Protein 3ENC (pdb70)

InterPro domains:
  IPR015419 CTAG/Pcc1 family [PF09341] (8-81)
  IPR053619 KEOPS complex subunit CTAG/PCC1 [NF040853] (6-82)

Radius of gyration: 15.93 Å; Cα contacts (8 Å, |Δi|>4): 279; chains: 2; bounding box: 35×28×47 Å

B-factor: mean 124.39, std 36.15, range [40.87, 494.53]

Organism: Pyrococcus furiosus (strain ATCC 43587 / DSM 3638 / JCM 8422 / Vc1) (NCBI:txid186497)

Sequence (156 aa):
KAKRVQAKIEEFPSEDVAKVVYEAVLYEHLSVPYRRSEIDFKLEGKKIILDIKATDSSALRGTVNSYLRWIKAAIDVIKAKRVQAKIEEFPSEDVAKVVYEAVLYEHLSVPYRRSEIDFKLEGKKIILDIKATDSSALRGTVNSYLRWIKAAIDVI

Nearest PDB structures (foldseek):
  3enc-assembly1_B  TM=1.013E+00  e=1.148E-13  Pyrococcus furiosus
  3eno-assembly2_E  TM=9.571E-01  e=1.017E-10  Pyrococcus furiosus
  5jmv-assembly1_D  TM=9.508E-01  e=3.392E-10  Pyrococcus furiosus DSM 3638
  7a67-assembly1_A  TM=9.354E-01  e=7.736E-10  Pyrococcus abyssi GE5
  4wx8-assembly3_C  TM=6.823E-01  e=5.945E-03  Saccharomyces cerevisiae S288C

Structure (mmCIF, N/CA/C/O backbone):
data_3ENC
#
_entry.id   3ENC
#
_cell.length_a   78.810
_cell.length_b   78.810
_cell.length_c   60.020
_cell.angle_alpha   90.00
_cell.angle_beta   90.00
_cell.angle_gamma   120.00
#
_symmetry.space_group_name_H-M   'P 63'
#
loop_
_atom_site.group_PDB
_atom_site.id
_atom_site.type_symbol
_atom_site.label_atom_id
_atom_site.label_alt_id
_atom_site.label_comp_id
_atom_site.label_asym_id
_atom_site.label_entity_id
_atom_site.label_seq_id
_atom_site.pdbx_PDB_ins_code
_atom_site.Cartn_x
_atom_site.Cartn_y
_atom_site.Cartn_z
_atom_site.occupancy
_atom_site.B_iso_or_equiv
_atom_site.auth_seq_id
_atom_site.auth_comp_id
_atom_site.auth_asym_id
_atom_site.auth_atom_id
_atom_site.pdbx_PDB_model_num
ATOM 1 N N . LYS A 1 7 ? 20.315 25.699 48.058 1.00 133.86 2 LYS A N 1
ATOM 2 C CA . LYS A 1 7 ? 19.875 24.480 48.718 1.00 135.82 2 LYS A CA 1
ATOM 3 C C . LYS A 1 7 ? 18.906 23.737 47.795 1.00 141.69 2 LYS A C 1
ATOM 4 O O . LYS A 1 7 ? 17.833 23.282 48.219 1.00 132.47 2 LYS A O 1
ATOM 10 N N . ALA A 1 8 ? 19.305 23.634 46.525 1.00 152.60 3 ALA A N 1
ATOM 11 C CA . ALA A 1 8 ? 18.546 22.914 45.501 1.00 155.53 3 ALA A CA 1
ATOM 12 C C . ALA A 1 8 ? 19.269 21.613 45.146 1.00 169.75 3 ALA A C 1
ATOM 13 O O . ALA A 1 8 ? 20.502 21.590 45.030 1.00 173.54 3 ALA A O 1
ATOM 15 N N . LYS A 1 9 ? 18.500 20.544 44.936 1.00 178.19 4 LYS A N 1
ATOM 16 C CA . LYS A 1 9 ? 19.057 19.185 44.857 1.00 185.25 4 LYS A CA 1
ATOM 17 C C . LYS A 1 9 ? 19.261 18.605 43.442 1.00 182.20 4 LYS A C 1
ATOM 18 O O . LYS A 1 9 ? 20.129 19.083 42.706 1.00 187.61 4 LYS A O 1
ATOM 24 N N . ARG A 1 10 ? 18.508 17.566 43.069 1.00 166.58 5 ARG A N 1
ATOM 25 C CA . ARG A 1 10 ? 18.639 17.003 41.712 1.00 147.83 5 ARG A CA 1
ATOM 26 C C . ARG A 1 10 ? 17.645 17.629 40.727 1.00 136.10 5 ARG A C 1
ATOM 27 O O . ARG A 1 10 ? 16.448 17.686 41.004 1.00 137.28 5 ARG A O 1
ATOM 35 N N . VAL A 1 11 ? 18.138 18.087 39.578 1.00 122.28 6 VAL A N 1
ATOM 36 C CA . VAL A 1 11 ? 17.311 18.870 38.663 1.00 112.25 6 VAL A CA 1
ATOM 37 C C . VAL A 1 11 ? 17.389 18.409 37.204 1.00 123.10 6 VAL A C 1
ATOM 38 O O . VAL A 1 11 ? 18.482 18.244 36.663 1.00 136.08 6 VAL A O 1
ATOM 42 N N . GLN A 1 12 ? 16.229 18.208 36.569 1.00 118.04 7 GLN A N 1
ATOM 43 C CA . GLN A 1 12 ? 16.172 17.690 35.188 1.00 111.72 7 GLN A CA 1
ATOM 44 C C . GLN A 1 12 ? 15.240 18.462 34.216 1.00 110.74 7 GLN A C 1
ATOM 45 O O . GLN A 1 12 ? 14.115 18.815 34.571 1.00 114.56 7 GLN A O 1
ATOM 51 N N . ALA A 1 13 ? 15.718 18.718 32.994 1.00 105.94 8 ALA A N 1
ATOM 52 C CA . ALA A 1 13 ? 14.958 19.485 31.984 1.00 98.05 8 ALA A CA 1
ATOM 53 C C . ALA A 1 13 ? 14.842 18.762 30.632 1.00 102.15 8 ALA A C 1
ATOM 54 O O . ALA A 1 13 ? 15.737 18.011 30.247 1.00 106.31 8 ALA A O 1
ATOM 56 N N . LYS A 1 14 ? 13.751 19.006 29.907 1.00 97.90 9 LYS A N 1
ATOM 57 C CA . LYS A 1 14 ? 13.474 18.290 28.663 1.00 98.76 9 LYS A CA 1
ATOM 58 C C . LYS A 1 14 ? 12.793 19.223 27.669 1.00 94.58 9 LYS A C 1
ATOM 59 O O . LYS A 1 14 ? 11.727 19.757 27.958 1.00 96.42 9 LYS A O 1
ATOM 65 N N . ILE A 1 15 ? 13.404 19.423 26.503 1.00 87.15 10 ILE A N 1
ATOM 66 C CA . ILE A 1 15 ? 12.793 20.263 25.484 1.00 79.23 10 ILE A CA 1
ATOM 67 C C . ILE A 1 15 ? 12.595 19.562 24.161 1.00 84.44 10 ILE A C 1
ATOM 68 O O . ILE A 1 15 ? 13.497 18.891 23.661 1.00 85.01 10 ILE A O 1
ATOM 73 N N . GLU A 1 16 ? 11.405 19.736 23.597 1.00 88.99 11 GLU A N 1
ATOM 74 C CA . GLU A 1 16 ? 11.097 19.227 22.272 1.00 94.22 11 GLU A CA 1
ATOM 75 C C . GLU A 1 16 ? 10.806 20.418 21.386 1.00 81.37 11 GLU A C 1
ATOM 76 O O . GLU A 1 16 ? 10.283 21.418 21.851 1.00 81.93 11 GLU A O 1
ATOM 90 N N . GLU A 1 18 ? 9.475 21.812 17.289 1.00 118.64 13 GLU A N 1
ATOM 91 C CA . GLU A 1 18 ? 8.806 21.482 16.044 1.00 118.40 13 GLU A CA 1
ATOM 92 C C . GLU A 1 18 ? 9.333 22.335 14.912 1.00 113.39 13 GLU A C 1
ATOM 93 O O . GLU A 1 18 ? 9.652 23.512 15.091 1.00 107.38 13 GLU A O 1
ATOM 99 N N . PHE A 1 19 ? 9.416 21.721 13.742 1.00 118.70 14 PHE A N 1
ATOM 100 C CA . PHE A 1 19 ? 10.039 22.349 12.595 1.00 128.02 14 PHE A CA 1
ATOM 101 C C . PHE A 1 19 ? 9.259 22.022 11.326 1.00 138.71 14 PHE A C 1
ATOM 102 O O . PHE A 1 19 ? 8.423 21.114 11.325 1.00 133.96 14 PHE A O 1
ATOM 110 N N . PRO A 1 20 ? 9.525 22.776 10.245 1.00 154.44 15 PRO A N 1
ATOM 111 C CA . PRO A 1 20 ? 8.927 22.549 8.923 1.00 162.54 15 PRO A CA 1
ATOM 112 C C . PRO A 1 20 ? 9.354 21.202 8.304 1.00 163.56 15 PRO A C 1
ATOM 113 O O . PRO A 1 20 ? 8.577 20.253 8.412 1.00 165.40 15 PRO A O 1
ATOM 117 N N . SER A 1 21 ? 10.538 21.113 7.691 1.00 160.35 16 SER A N 1
ATOM 118 C CA . SER A 1 21 ? 10.975 19.882 7.014 1.00 160.62 16 SER A CA 1
ATOM 119 C C . SER A 1 21 ? 11.856 18.991 7.910 1.00 161.25 16 SER A C 1
ATOM 120 O O . SER A 1 21 ? 12.597 19.500 8.749 1.00 161.77 16 SER A O 1
ATOM 123 N N . GLU A 1 22 ? 11.778 17.670 7.730 1.00 161.85 17 GLU A N 1
ATOM 124 C CA . GLU A 1 22 ? 12.673 16.746 8.433 1.00 160.62 17 GLU A CA 1
ATOM 125 C C . GLU A 1 22 ? 14.102 17.034 8.046 1.00 157.94 17 GLU A C 1
ATOM 126 O O . GLU A 1 22 ? 15.014 16.928 8.860 1.00 157.74 17 GLU A O 1
ATOM 132 N N . ASP A 1 23 ? 14.284 17.368 6.774 1.00 157.55 18 ASP A N 1
ATOM 133 C CA . ASP A 1 23 ? 15.566 17.809 6.258 1.00 152.52 18 ASP A CA 1
ATOM 134 C C . ASP A 1 23 ? 15.759 19.282 6.651 1.00 146.77 18 ASP A C 1
ATOM 135 O O . ASP A 1 23 ? 16.586 19.991 6.068 1.00 145.66 18 ASP A O 1
ATOM 140 N N . VAL A 1 24 ? 14.961 19.722 7.633 1.00 141.71 19 VAL A N 1
ATOM 141 C CA . VAL A 1 24 ? 15.106 21.023 8.311 1.00 137.02 19 VAL A CA 1
ATOM 142 C C . VAL A 1 24 ? 15.199 20.811 9.827 1.00 126.34 19 VAL A C 1
ATOM 143 O O . VAL A 1 24 ? 15.647 21.687 10.568 1.00 117.32 19 VAL A O 1
ATOM 147 N N . ALA A 1 25 ? 14.763 19.640 10.278 1.00 125.14 20 ALA A N 1
ATOM 148 C CA . ALA A 1 25 ? 15.050 19.193 11.635 1.00 121.69 20 ALA A CA 1
ATOM 149 C C . ALA A 1 25 ? 16.369 18.425 11.632 1.00 121.93 20 ALA A C 1
ATOM 150 O O . ALA A 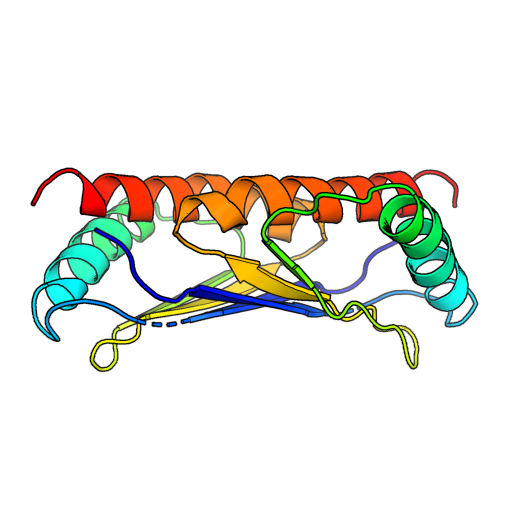1 25 ? 17.202 18.630 12.509 1.00 113.08 20 ALA A O 1
ATOM 152 N N . LYS A 1 26 ? 16.551 17.544 10.646 1.00 134.18 21 LYS A N 1
ATOM 153 C CA . LYS A 1 26 ? 17.859 16.945 10.389 1.00 141.86 21 LYS A CA 1
ATOM 154 C C . LYS A 1 26 ? 18.877 18.067 10.472 1.00 143.93 21 LYS A C 1
ATOM 155 O O . LYS A 1 26 ? 19.831 17.998 11.238 1.00 141.92 21 LYS A O 1
ATOM 161 N N . VAL A 1 27 ? 18.645 19.119 9.692 1.00 150.47 22 VAL A N 1
ATOM 162 C CA . VAL A 1 27 ? 19.571 20.248 9.614 1.00 154.68 22 VAL A CA 1
ATOM 163 C C . VAL A 1 27 ? 19.805 20.966 10.939 1.00 155.06 22 VAL A C 1
ATOM 164 O O . VAL A 1 27 ? 20.951 21.176 11.336 1.00 161.54 22 VAL A O 1
ATOM 168 N N . VAL A 1 28 ? 18.730 21.359 11.616 1.00 145.45 23 VAL A N 1
ATOM 169 C CA . VAL A 1 28 ? 18.875 22.078 12.880 1.00 130.89 23 VAL A CA 1
ATOM 170 C C . VAL A 1 28 ? 19.540 21.200 13.946 1.00 110.88 23 VAL A C 1
ATOM 171 O O . VAL A 1 28 ? 20.494 21.624 14.589 1.00 93.41 23 VAL A O 1
ATOM 175 N N . TYR A 1 29 ? 19.051 19.973 14.106 1.00 115.40 24 TYR A N 1
ATOM 176 C CA . TYR A 1 29 ? 19.658 19.013 15.033 1.00 124.17 24 TYR A CA 1
ATOM 177 C C . TYR A 1 29 ? 21.126 18.720 14.720 1.00 128.95 24 TYR A C 1
ATOM 178 O O . TYR A 1 29 ? 21.988 18.857 15.594 1.00 126.99 24 TYR A O 1
ATOM 187 N N . GLU A 1 30 ? 21.409 18.337 13.475 1.00 137.10 25 GLU A N 1
ATOM 188 C CA . GLU A 1 30 ? 22.754 17.889 13.088 1.00 142.24 25 GLU A CA 1
ATOM 189 C C . GLU A 1 30 ? 23.870 18.948 13.175 1.00 151.89 25 GLU A C 1
ATOM 190 O O . GLU A 1 30 ? 25.044 18.594 13.184 1.00 161.42 25 GLU A O 1
ATOM 196 N N . ALA A 1 31 ? 23.542 20.231 13.281 1.00 149.77 26 ALA A N 1
ATOM 197 C CA . ALA A 1 31 ? 24.618 21.219 13.447 1.00 149.18 26 ALA A CA 1
ATOM 198 C C . ALA A 1 31 ? 24.841 21.618 14.906 1.00 150.84 26 ALA A C 1
ATOM 199 O O . ALA A 1 31 ? 25.986 21.784 15.340 1.00 152.93 26 ALA A O 1
ATOM 201 N N . VAL A 1 32 ? 23.747 21.755 15.657 1.00 148.09 27 VAL A N 1
ATOM 202 C CA . VAL A 1 32 ? 23.816 22.027 17.095 1.00 140.61 27 VAL A CA 1
ATOM 203 C C . VAL A 1 32 ? 24.629 20.923 17.786 1.00 130.15 27 VAL A C 1
ATOM 204 O O . VAL A 1 32 ? 25.165 21.110 18.882 1.00 132.24 27 VAL A O 1
ATOM 208 N N . LEU A 1 33 ? 24.722 19.779 17.114 1.00 118.15 28 LEU A N 1
ATOM 209 C CA . LEU A 1 33 ? 25.449 18.628 17.613 1.00 111.37 28 LEU A CA 1
ATOM 210 C C . LEU A 1 33 ? 26.960 18.855 17.494 1.00 111.46 28 LEU A C 1
ATOM 211 O O . LEU A 1 33 ? 27.715 18.509 18.407 1.00 114.04 28 LEU A O 1
ATOM 216 N N . TYR A 1 34 ? 27.404 19.445 16.382 1.00 104.69 29 TYR A N 1
ATOM 217 C CA . TYR A 1 34 ? 28.838 19.650 16.172 1.00 99.55 29 TYR A CA 1
ATOM 218 C C . TYR A 1 34 ? 29.434 20.679 17.140 1.00 103.71 29 TYR A C 1
ATOM 219 O O . TYR A 1 34 ? 30.632 20.634 17.423 1.00 105.90 29 TYR A O 1
ATOM 228 N N . GLU A 1 35 ? 28.613 21.605 17.638 1.00 105.83 30 GLU A N 1
ATOM 229 C CA . GLU A 1 35 ? 29.067 22.527 18.688 1.00 107.50 30 GLU A CA 1
ATOM 230 C C . GLU A 1 35 ? 28.822 21.957 20.092 1.00 101.62 30 GLU A C 1
ATOM 231 O O . GLU A 1 35 ? 29.126 22.602 21.092 1.00 105.65 30 GLU A O 1
ATOM 237 N N . HIS A 1 36 ? 28.282 20.745 20.153 1.00 97.58 31 HIS A N 1
ATOM 238 C CA . HIS A 1 36 ? 28.087 20.035 21.414 1.00 98.95 31 HIS A CA 1
ATOM 239 C C . HIS A 1 36 ? 29.179 18.985 21.588 1.00 98.18 31 HIS A C 1
ATOM 240 O O . HIS A 1 36 ? 29.611 18.694 22.697 1.00 106.57 31 HIS A O 1
ATOM 247 N N . LEU A 1 37 ? 29.620 18.418 20.477 1.00 94.85 32 LEU A N 1
ATOM 248 C CA . LEU A 1 37 ? 30.773 17.540 20.483 1.00 100.49 32 LEU A CA 1
ATOM 249 C C . LEU A 1 37 ? 32.044 18.394 20.592 1.00 113.37 32 LEU A C 1
ATOM 250 O O . LEU A 1 37 ? 33.084 17.924 21.064 1.00 127.47 32 LEU A O 1
ATOM 255 N N . SER A 1 38 ? 31.947 19.650 20.158 1.00 112.08 33 SER A N 1
ATOM 256 C CA . SER A 1 38 ? 33.080 20.573 20.170 1.00 112.40 33 SER A CA 1
ATOM 257 C C . SER A 1 38 ? 33.183 21.365 21.480 1.00 128.37 33 SER A C 1
ATOM 258 O O . SER A 1 38 ? 33.837 22.412 21.529 1.00 133.22 33 SER A O 1
ATOM 261 N N . VAL A 1 39 ? 32.538 20.865 22.535 1.00 133.64 34 VAL A N 1
ATOM 262 C CA . VAL A 1 39 ? 32.634 21.473 23.868 1.00 131.66 34 VAL A CA 1
ATOM 263 C C . VAL A 1 39 ? 32.775 20.452 25.018 1.00 134.67 34 VAL A C 1
ATOM 264 O O . VAL A 1 39 ? 31.837 20.255 25.791 1.00 129.58 34 VAL A O 1
ATOM 268 N N . PRO A 1 40 ? 33.940 19.783 25.132 1.00 146.04 35 PRO A N 1
ATOM 269 C CA . PRO A 1 40 ? 34.140 18.989 26.355 1.00 159.58 35 PRO A CA 1
ATOM 270 C C . PRO A 1 40 ? 34.170 19.878 27.604 1.00 175.10 35 PRO A C 1
ATOM 271 O O . PRO A 1 40 ? 34.558 21.044 27.496 1.00 181.47 35 PRO A O 1
ATOM 275 N N . TYR A 1 41 ? 33.768 19.330 28.755 1.00 177.88 36 TYR A N 1
ATOM 276 C CA . TYR A 1 41 ? 33.645 20.067 30.026 1.00 173.17 36 TYR A CA 1
ATOM 277 C C . TYR A 1 41 ? 32.265 20.713 30.185 1.00 167.36 36 TYR A C 1
ATOM 278 O O . TYR A 1 41 ? 32.165 21.850 30.638 1.00 161.64 36 TYR A O 1
ATOM 287 N N . ARG A 1 42 ? 31.211 19.973 29.831 1.00 173.24 37 ARG A N 1
ATOM 288 C CA . ARG A 1 42 ? 29.828 20.492 29.809 1.00 177.78 37 ARG A CA 1
ATOM 289 C C . ARG A 1 42 ? 29.139 20.554 31.190 1.00 181.99 37 ARG A C 1
ATOM 290 O O . ARG A 1 42 ? 29.507 19.817 32.105 1.00 187.84 37 ARG A O 1
ATOM 298 N N . ARG A 1 43 ? 28.145 21.434 31.337 1.00 177.32 38 ARG A N 1
ATOM 299 C CA . ARG A 1 43 ? 27.506 21.661 32.643 1.00 171.12 38 ARG A CA 1
ATOM 300 C C . ARG A 1 43 ? 25.968 21.644 32.630 1.00 161.65 38 ARG A C 1
ATOM 301 O O . ARG A 1 43 ? 25.321 22.655 32.360 1.00 160.02 38 ARG A O 1
ATOM 309 N N . SER A 1 44 ? 25.399 20.496 32.981 1.00 155.44 39 SER A N 1
ATOM 310 C CA . SER A 1 44 ? 26.216 19.383 33.453 1.00 156.88 39 SER A CA 1
ATOM 311 C C . SER A 1 44 ? 25.938 17.991 32.841 1.00 160.70 39 SER A C 1
ATOM 312 O O . SER A 1 44 ? 26.833 17.140 32.844 1.00 170.60 39 SER A O 1
ATOM 315 N N . GLU A 1 45 ? 24.728 17.759 32.319 1.00 146.93 40 GLU A N 1
ATOM 316 C CA . GLU A 1 45 ? 24.361 16.455 31.729 1.00 134.69 40 GLU A CA 1
ATOM 317 C C . GLU A 1 45 ? 23.425 16.576 30.532 1.00 124.81 40 GLU A C 1
ATOM 318 O O . GLU A 1 45 ? 22.447 17.302 30.598 1.00 119.55 40 GLU A O 1
ATOM 324 N N . ILE A 1 46 ? 23.698 15.839 29.453 1.00 130.57 41 ILE A N 1
ATOM 325 C CA . ILE A 1 46 ? 22.920 15.973 28.209 1.00 134.01 41 ILE A CA 1
ATOM 326 C C . ILE A 1 46 ? 22.743 14.678 27.369 1.00 186.01 41 ILE A C 1
ATOM 327 O O . ILE A 1 46 ? 23.673 13.875 27.256 1.00 191.69 41 ILE A O 1
ATOM 332 N N . ASP A 1 47 ? 21.551 14.490 26.787 1.00 176.43 42 ASP A N 1
ATOM 333 C CA . ASP A 1 47 ? 21.300 13.446 25.776 1.00 167.99 42 ASP A CA 1
ATOM 334 C C . ASP A 1 47 ? 20.413 14.003 24.654 1.00 159.54 42 ASP A C 1
ATOM 335 O O . ASP A 1 47 ? 19.276 13.575 24.467 1.00 158.13 42 ASP A O 1
ATOM 340 N N . PHE A 1 48 ? 20.951 14.971 23.920 1.00 158.44 43 PHE A N 1
ATOM 341 C CA . PHE A 1 48 ? 20.273 15.579 22.777 1.00 162.32 43 PHE A CA 1
ATOM 342 C C . PHE A 1 48 ? 19.972 14.517 21.732 1.00 155.34 43 PHE A C 1
ATOM 343 O O . PHE A 1 48 ? 20.739 13.567 21.575 1.00 161.26 43 PHE A O 1
ATOM 351 N N . LYS A 1 49 ? 18.862 14.672 21.017 1.00 142.96 44 LYS A N 1
ATOM 352 C CA . LYS A 1 49 ? 18.542 13.752 19.935 1.00 135.38 44 LYS A CA 1
ATOM 353 C C . LYS A 1 49 ? 17.405 14.241 19.026 1.00 123.82 44 LYS A C 1
ATOM 354 O O . LYS A 1 49 ? 16.415 14.790 19.498 1.00 110.50 44 LYS A O 1
ATOM 360 N N . LEU A 1 50 ? 17.597 14.063 17.716 1.00 129.59 45 LEU A N 1
ATOM 361 C CA . LEU A 1 50 ? 16.558 14.241 16.705 1.00 128.42 45 LEU A CA 1
ATOM 362 C C . LEU A 1 50 ? 16.116 12.885 16.219 1.00 139.26 45 LEU A C 1
ATOM 363 O O .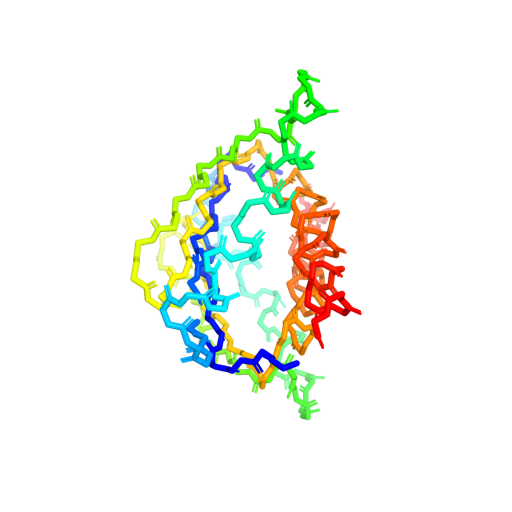 LEU A 1 50 ? 16.930 11.966 16.077 1.00 138.88 45 LEU A O 1
ATOM 368 N N . GLU A 1 51 ? 14.831 12.753 15.932 1.00 153.12 46 GLU A N 1
ATOM 369 C CA . GLU A 1 51 ? 14.360 11.542 15.272 1.00 172.40 46 GLU A CA 1
ATOM 370 C C . GLU A 1 51 ? 13.514 11.861 14.042 1.00 176.11 46 GLU A C 1
ATOM 371 O O . GLU A 1 51 ? 13.721 11.277 12.977 1.00 180.36 46 GLU A O 1
ATOM 377 N N . GLY A 1 52 ? 12.578 12.795 14.179 1.00 170.36 47 GLY A N 1
ATOM 378 C CA . GLY A 1 52 ? 11.754 13.186 13.050 1.00 167.09 47 GLY A CA 1
ATOM 379 C C . GLY A 1 52 ? 11.995 14.616 12.617 1.00 164.07 47 GLY A C 1
ATOM 380 O O . GLY A 1 52 ? 13.011 14.934 11.989 1.00 167.39 47 GLY A O 1
ATOM 381 N N . LYS A 1 53 ? 11.037 15.475 12.942 1.00 158.10 48 LYS A N 1
ATOM 382 C CA . LYS A 1 53 ? 11.173 16.908 12.740 1.00 157.13 48 LYS A CA 1
ATOM 383 C C . LYS A 1 53 ? 11.155 17.571 14.111 1.00 154.49 48 LYS A C 1
ATOM 384 O O . LYS A 1 53 ? 11.063 18.796 14.229 1.00 152.77 48 LYS A O 1
ATOM 390 N N . LYS A 1 54 ? 11.225 16.730 15.144 1.00 150.22 49 LYS A N 1
ATOM 391 C CA . LYS A 1 54 ? 11.412 17.175 16.523 1.00 135.71 49 LYS A CA 1
ATOM 392 C C . LYS A 1 54 ? 12.897 17.125 16.891 1.00 117.24 49 LYS A C 1
ATOM 393 O O . LYS A 1 54 ? 13.645 16.248 16.437 1.00 106.70 49 LYS A O 1
ATOM 399 N N . ILE A 1 55 ? 13.314 18.079 17.711 1.00 108.05 50 ILE A N 1
ATOM 400 C CA . ILE A 1 55 ? 14.644 18.062 18.278 1.00 98.99 50 ILE A CA 1
ATOM 401 C C . ILE A 1 55 ? 14.477 17.920 19.777 1.00 104.32 50 ILE A C 1
ATOM 402 O O . ILE A 1 55 ? 13.794 18.729 20.415 1.00 103.95 50 ILE A O 1
ATOM 407 N N . ILE A 1 56 ? 15.091 16.881 20.333 1.00 107.02 51 ILE A N 1
ATOM 408 C CA . ILE A 1 56 ? 14.887 16.530 21.731 1.00 108.16 51 ILE A CA 1
ATOM 409 C C . ILE A 1 56 ? 16.076 16.887 22.578 1.00 96.29 51 ILE A C 1
ATOM 410 O O . ILE A 1 56 ? 17.200 16.469 22.307 1.00 93.61 51 ILE A O 1
ATOM 415 N N . LEU A 1 57 ? 15.811 17.628 23.636 1.00 90.51 52 LEU A N 1
ATOM 416 C CA . LEU A 1 57 ? 16.861 18.027 24.541 1.00 91.53 52 LEU A CA 1
ATOM 417 C C . LEU A 1 57 ? 16.502 17.630 25.961 1.00 95.30 52 LEU A C 1
ATOM 418 O O . LEU A 1 57 ? 15.544 18.145 26.528 1.00 92.78 52 LEU A O 1
ATOM 423 N N . ASP A 1 58 ? 17.261 16.697 26.524 1.00 104.39 53 ASP A N 1
ATOM 424 C CA . ASP A 1 58 ? 17.102 16.311 27.923 1.00 118.79 53 ASP A CA 1
ATOM 425 C C . ASP A 1 58 ? 18.368 16.687 28.684 1.00 121.65 53 ASP A C 1
ATOM 426 O O . ASP A 1 58 ? 19.457 16.265 28.302 1.00 130.30 53 ASP A O 1
ATOM 431 N N . ILE A 1 59 ? 18.232 17.460 29.761 1.00 113.68 54 ILE A N 1
ATOM 432 C CA . ILE A 1 59 ? 19.397 17.955 30.500 1.00 105.67 54 ILE A CA 1
ATOM 433 C C . ILE A 1 59 ? 19.363 17.635 32.012 1.00 103.88 54 ILE A C 1
ATOM 434 O O . ILE A 1 59 ? 18.364 17.128 32.522 1.00 94.96 54 ILE A O 1
ATOM 439 N N . LYS A 1 60 ? 20.469 17.918 32.707 1.00 110.72 55 LYS A N 1
ATOM 440 C CA . LYS A 1 60 ? 20.613 17.685 34.149 1.00 109.84 55 LYS A CA 1
ATOM 441 C C . LYS A 1 60 ? 21.565 18.722 34.747 1.00 116.07 55 LYS A C 1
ATOM 442 O O . LYS A 1 60 ? 22.508 19.163 34.086 1.00 123.94 55 LYS A O 1
ATOM 448 N N . ALA A 1 61 ? 21.332 19.108 35.997 1.00 114.57 56 ALA A N 1
ATOM 449 C CA . ALA A 1 61 ? 22.193 20.093 36.644 1.00 119.97 56 ALA A CA 1
ATOM 450 C C . ALA A 1 61 ? 22.431 19.774 38.112 1.00 124.35 56 ALA A C 1
ATOM 451 O O . ALA A 1 61 ? 21.508 19.376 38.826 1.00 124.00 56 ALA A O 1
ATOM 453 N N . THR A 1 62 ? 23.670 19.947 38.565 1.00 127.61 57 THR A N 1
ATOM 454 C CA . THR A 1 62 ? 23.942 19.786 39.981 1.00 126.79 57 THR A CA 1
ATOM 455 C C . THR A 1 62 ? 22.908 20.639 40.718 1.00 120.94 57 THR A C 1
ATOM 456 O O . THR A 1 62 ? 22.417 20.261 41.778 1.00 127.23 57 THR A O 1
ATOM 460 N N . ASP A 1 63 ? 22.535 21.768 40.128 1.00 107.52 58 ASP A N 1
ATOM 461 C CA . ASP A 1 63 ? 21.584 22.642 40.790 1.00 98.98 58 ASP A CA 1
ATOM 462 C C . ASP A 1 63 ? 20.822 23.600 39.881 1.00 88.17 58 ASP A C 1
ATOM 463 O O . ASP A 1 63 ? 20.871 23.517 38.653 1.00 75.94 58 ASP A O 1
ATOM 468 N N . SER A 1 64 ? 20.136 24.532 40.533 1.00 96.94 59 SER A N 1
ATOM 469 C CA . SER A 1 64 ? 19.122 25.386 39.913 1.00 96.68 59 SER A CA 1
ATOM 470 C C . SER A 1 64 ? 19.680 26.214 38.785 1.00 93.34 59 SER A C 1
ATOM 471 O O . SER A 1 64 ? 18.979 26.567 37.849 1.00 90.20 59 SER A O 1
ATOM 474 N N . SER A 1 65 ? 20.963 26.515 38.873 1.00 104.00 60 SER A N 1
ATOM 475 C CA . SER A 1 65 ? 21.589 27.368 37.884 1.00 105.72 60 SER A CA 1
ATOM 476 C C . SER A 1 65 ? 22.610 26.604 37.075 1.00 103.17 60 SER A C 1
ATOM 477 O O . SER A 1 65 ? 22.988 27.038 35.988 1.00 106.14 60 SER A O 1
ATOM 480 N N . ALA A 1 66 ? 23.047 25.457 37.586 1.00 102.77 61 ALA A N 1
ATOM 481 C CA . ALA A 1 66 ? 23.921 24.597 36.802 1.00 110.17 61 ALA A CA 1
ATOM 482 C C . ALA A 1 66 ? 23.170 24.278 35.515 1.00 114.93 61 ALA A C 1
ATOM 483 O O . ALA A 1 66 ? 23.719 23.693 34.568 1.00 121.39 61 ALA A O 1
ATOM 485 N N . LEU A 1 67 ? 21.909 24.705 35.496 1.00 106.12 62 LEU A N 1
ATOM 486 C CA . LEU A 1 67 ? 20.972 24.368 34.445 1.00 105.13 62 LEU A CA 1
ATOM 487 C C . LEU A 1 67 ? 20.602 25.578 33.596 1.00 107.80 62 LEU A C 1
ATOM 488 O O . LEU A 1 67 ? 20.810 25.585 32.385 1.00 117.45 62 LEU A O 1
ATOM 493 N N . ARG A 1 68 ? 20.041 26.594 34.240 1.00 100.05 63 ARG A N 1
ATOM 494 C CA . ARG A 1 68 ? 19.504 27.765 33.548 1.00 93.50 63 ARG A CA 1
ATOM 495 C C . ARG A 1 68 ? 20.415 28.346 32.482 1.00 92.01 63 ARG A C 1
ATOM 496 O O . ARG A 1 68 ? 19.966 28.671 31.381 1.00 100.01 63 ARG A O 1
ATOM 504 N N . GLY A 1 69 ? 21.691 28.502 32.818 1.00 83.35 64 GLY A N 1
ATOM 505 C CA . GLY A 1 69 ? 22.637 29.104 31.902 1.00 80.43 64 GLY A CA 1
ATOM 506 C C . GLY A 1 69 ? 22.945 28.178 30.744 1.00 87.80 64 GLY A C 1
ATOM 507 O O . GLY A 1 69 ? 23.448 28.616 29.703 1.00 100.09 64 GLY A O 1
ATOM 508 N N . THR A 1 70 ? 22.637 26.894 30.929 1.00 82.02 65 THR A N 1
ATOM 509 C CA . THR A 1 70 ? 22.883 25.878 29.911 1.00 78.14 65 THR A CA 1
ATOM 510 C C . THR A 1 70 ? 21.687 25.808 28.946 1.00 78.33 65 THR A C 1
ATOM 511 O O . THR A 1 70 ? 21.859 25.823 27.726 1.00 69.72 65 THR A O 1
ATOM 515 N N . VAL A 1 71 ? 20.475 25.759 29.495 1.00 78.92 66 VAL A N 1
ATOM 516 C CA . VAL A 1 71 ? 19.283 25.898 28.677 1.00 72.75 66 VAL A CA 1
ATOM 517 C C . VAL A 1 71 ? 19.429 27.147 27.820 1.00 70.36 66 VAL A C 1
ATOM 518 O O 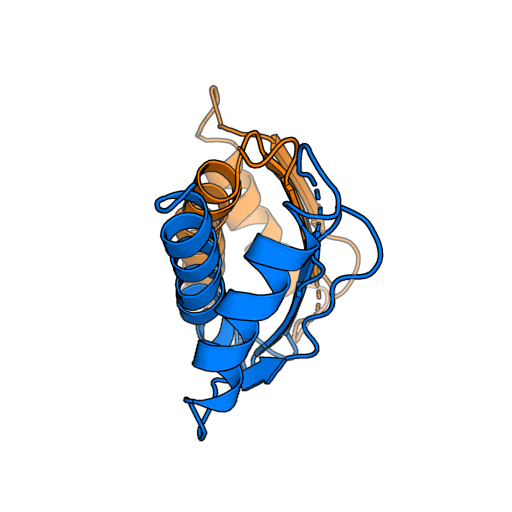. VAL A 1 71 ? 19.113 27.139 26.638 1.00 78.66 66 VAL A O 1
ATOM 522 N N . ASN A 1 72 ? 19.904 28.231 28.416 1.00 69.57 67 ASN A N 1
ATOM 523 C CA . ASN A 1 72 ? 20.202 29.412 27.626 1.00 78.56 67 ASN A CA 1
ATOM 524 C C . ASN A 1 72 ? 21.180 29.031 26.557 1.00 75.66 67 ASN A C 1
ATOM 525 O O . ASN A 1 72 ? 20.935 29.225 25.370 1.00 79.30 67 ASN A O 1
ATOM 530 N N . SER A 1 73 ? 22.298 28.477 26.998 1.00 73.35 68 SER A N 1
ATOM 531 C CA . SER A 1 73 ? 23.375 28.121 26.101 1.00 74.02 68 SER A CA 1
ATOM 532 C C . SER A 1 73 ? 22.809 27.458 24.842 1.00 73.77 68 SER A C 1
ATOM 533 O O . SER A 1 73 ? 23.043 27.934 23.734 1.00 91.51 68 SER A O 1
ATOM 536 N N . TYR A 1 74 ? 22.030 26.394 25.004 1.00 58.43 69 TYR A N 1
ATOM 537 C CA . TYR A 1 74 ? 21.568 25.624 23.838 1.00 68.72 69 TYR A CA 1
ATOM 538 C C . TYR A 1 74 ? 20.317 26.161 23.062 1.00 76.33 69 TYR A C 1
ATOM 539 O O . TYR A 1 74 ? 20.216 25.967 21.850 1.00 78.72 69 TYR A O 1
ATOM 548 N N . LEU A 1 75 ? 19.395 26.856 23.731 1.00 70.11 70 LEU A N 1
ATOM 549 C CA . LEU A 1 75 ? 18.224 27.435 23.054 1.00 75.67 70 LEU A CA 1
ATOM 550 C C . LEU A 1 75 ? 18.582 28.608 22.148 1.00 81.84 70 LEU A C 1
ATOM 551 O O . LEU A 1 75 ? 17.838 28.953 21.217 1.00 82.06 70 LEU A O 1
ATOM 556 N N . ARG A 1 76 ? 19.711 29.240 22.446 1.00 80.68 71 ARG A N 1
ATOM 557 C CA . ARG A 1 76 ? 20.270 30.232 21.544 1.00 84.67 71 ARG A CA 1
ATOM 558 C C . ARG A 1 76 ? 20.971 29.481 20.414 1.00 85.80 71 ARG A C 1
ATOM 559 O O . ARG A 1 76 ? 20.623 29.640 19.246 1.00 81.70 71 ARG A O 1
ATOM 567 N N . TRP A 1 77 ? 21.937 28.640 20.775 1.00 80.96 72 TRP A N 1
ATOM 568 C CA . TRP A 1 77 ? 22.609 27.781 19.811 1.00 69.93 72 TRP A CA 1
ATOM 569 C C . TRP A 1 77 ? 21.609 27.143 18.852 1.00 79.53 72 TRP A C 1
ATOM 570 O O . TRP A 1 77 ? 21.911 26.946 17.670 1.00 86.89 72 TRP A O 1
ATOM 581 N N . ILE A 1 78 ? 20.415 26.823 19.342 1.00 75.87 73 ILE A N 1
ATOM 582 C CA . ILE A 1 78 ? 19.412 26.249 18.449 1.00 82.40 73 ILE A CA 1
ATOM 583 C C . ILE A 1 78 ? 18.777 27.285 17.530 1.00 84.74 73 ILE A C 1
ATOM 584 O O . ILE A 1 78 ? 18.411 26.961 16.401 1.00 78.80 73 ILE A O 1
ATOM 589 N N . LYS A 1 79 ? 18.633 28.517 18.022 1.00 86.06 74 LYS A N 1
ATOM 590 C CA . LYS A 1 79 ? 18.163 29.627 17.190 1.00 79.83 74 LYS A CA 1
ATOM 591 C C . LYS A 1 79 ? 19.282 30.088 16.267 1.00 73.12 74 LYS A C 1
ATOM 592 O O . LYS A 1 79 ? 19.073 30.307 15.070 1.00 68.64 74 LYS A O 1
ATOM 598 N N . ALA A 1 80 ? 20.481 30.225 16.822 1.00 74.46 75 ALA A N 1
ATOM 599 C CA . ALA A 1 80 ? 21.660 30.510 16.001 1.00 78.20 75 ALA A CA 1
ATOM 600 C C . ALA A 1 80 ? 21.703 29.566 14.806 1.00 81.93 75 ALA A C 1
ATOM 601 O O . ALA A 1 80 ? 22.256 29.899 13.764 1.00 93.21 75 ALA A O 1
ATOM 603 N N . ALA A 1 81 ? 21.123 28.382 14.958 1.00 79.72 76 ALA A N 1
ATOM 604 C CA . ALA A 1 81 ? 21.065 27.440 13.852 1.00 84.79 76 ALA A CA 1
ATOM 605 C C . ALA A 1 81 ? 19.871 27.718 12.931 1.00 94.77 76 ALA A C 1
ATOM 606 O O . ALA A 1 81 ? 19.9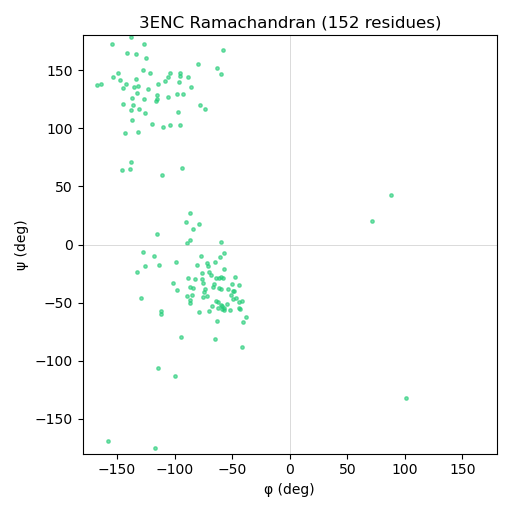86 27.593 11.715 1.00 94.73 76 ALA A O 1
ATOM 608 N N . ILE A 1 82 ? 18.735 28.115 13.499 1.00 105.05 77 ILE A N 1
ATOM 609 C CA . ILE A 1 82 ? 17.588 28.490 12.676 1.00 119.70 77 ILE A CA 1
ATOM 610 C C . ILE A 1 82 ? 17.935 29.705 11.785 1.00 132.69 77 ILE A C 1
ATOM 611 O O . ILE A 1 82 ? 17.389 29.859 10.684 1.00 143.31 77 ILE A O 1
ATOM 616 N N . ASP A 1 83 ? 18.858 30.546 12.262 1.00 130.71 78 ASP A N 1
ATOM 617 C CA . ASP A 1 83 ? 19.244 31.800 11.588 1.00 129.58 78 ASP A CA 1
ATOM 618 C C . ASP A 1 83 ? 19.799 31.623 10.166 1.00 128.23 78 ASP A C 1
ATOM 619 O O . ASP A 1 83 ? 19.544 32.444 9.279 1.00 132.31 78 ASP A O 1
ATOM 624 N N . VAL A 1 84 ? 20.580 30.566 9.969 1.00 120.23 79 VAL A N 1
ATOM 625 C CA . VAL A 1 84 ? 21.112 30.233 8.660 1.00 113.50 79 VAL A CA 1
ATOM 626 C C . VAL A 1 84 ? 20.154 29.238 7.986 1.00 111.17 79 VAL A C 1
ATOM 627 O O . VAL A 1 84 ? 20.491 28.069 7.771 1.00 108.84 79 VAL A O 1
ATOM 631 N N . ILE A 1 85 ? 18.946 29.709 7.679 1.00 113.36 80 ILE A N 1
ATOM 632 C CA . ILE A 1 85 ? 17.942 28.895 6.991 1.00 124.01 80 ILE A CA 1
ATOM 633 C C . ILE A 1 85 ? 16.846 29.755 6.345 1.00 129.93 80 ILE A C 1
ATOM 634 O O . ILE A 1 85 ? 17.128 30.732 5.646 1.00 129.05 80 ILE A O 1
ATOM 639 N N . LYS B 1 7 ? 12.159 29.211 12.207 1.00 144.06 2 LYS B N 1
ATOM 640 C CA . LYS B 1 7 ? 11.181 28.279 11.666 1.00 142.73 2 LYS B CA 1
ATOM 641 C C . LYS B 1 7 ? 10.934 27.140 12.670 1.00 142.11 2 LYS B C 1
ATOM 642 O O . LYS B 1 7 ? 10.859 25.972 12.285 1.00 136.36 2 LYS B O 1
ATOM 648 N N . ALA B 1 8 ? 10.809 27.497 13.954 1.00 145.19 3 ALA B N 1
ATOM 649 C CA . ALA B 1 8 ? 10.610 26.531 15.044 1.00 138.63 3 ALA B CA 1
ATOM 650 C C . ALA B 1 8 ? 9.151 26.550 15.501 1.00 141.69 3 ALA B C 1
ATOM 651 O O . ALA B 1 8 ? 8.742 27.447 16.233 1.00 138.97 3 ALA B O 1
ATOM 653 N N . LYS B 1 9 ? 8.382 25.546 15.087 1.00 147.94 4 LYS B N 1
ATOM 654 C CA . LYS B 1 9 ? 6.912 25.592 15.148 1.00 154.32 4 LYS B CA 1
ATOM 655 C C . LYS B 1 9 ? 6.269 25.685 16.534 1.00 166.58 4 LYS B C 1
ATOM 656 O O . LYS B 1 9 ? 5.603 26.678 16.839 1.00 170.53 4 LYS B O 1
ATOM 662 N N . ARG B 1 10 ? 6.425 24.640 17.347 1.00 171.47 5 ARG B N 1
ATOM 663 C CA . ARG B 1 10 ? 6.019 24.689 18.760 1.00 168.97 5 ARG B CA 1
ATOM 664 C C . ARG B 1 10 ? 7.135 24.123 19.645 1.00 150.14 5 ARG B C 1
ATOM 665 O O . ARG B 1 10 ? 7.815 23.172 19.263 1.00 153.55 5 ARG B O 1
ATOM 673 N N . VAL B 1 11 ? 7.336 24.720 20.815 1.00 127.41 6 VAL B N 1
ATOM 674 C CA . VAL B 1 11 ? 8.478 24.361 21.642 1.00 114.22 6 VAL B CA 1
ATOM 675 C C . VAL B 1 11 ? 8.127 24.233 23.123 1.00 115.24 6 VAL B 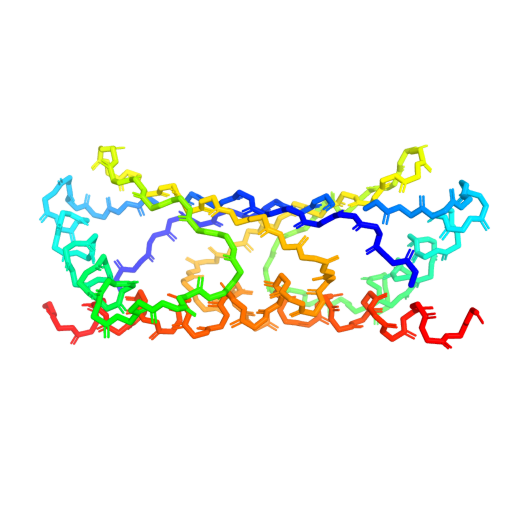C 1
ATOM 676 O O . VAL B 1 11 ? 7.583 25.151 23.729 1.00 113.72 6 VAL B O 1
ATOM 680 N N . GLN B 1 12 ? 8.464 23.086 23.704 1.00 118.93 7 GLN B N 1
ATOM 681 C CA . GLN B 1 12 ? 7.984 22.725 25.034 1.00 120.50 7 GLN B CA 1
ATOM 682 C C . GLN B 1 12 ? 9.064 22.139 25.952 1.00 110.64 7 GLN B C 1
ATOM 683 O O . GLN B 1 12 ? 9.861 21.286 25.542 1.00 114.05 7 GLN B O 1
ATOM 689 N N . ALA B 1 13 ? 9.076 22.602 27.200 1.00 99.66 8 ALA B N 1
ATOM 690 C CA . ALA B 1 13 ? 10.039 22.141 28.194 1.00 92.17 8 ALA B CA 1
ATOM 691 C C . ALA B 1 13 ? 9.345 21.762 29.492 1.00 97.10 8 ALA B C 1
ATOM 692 O O . ALA B 1 13 ? 8.756 22.614 30.146 1.00 102.67 8 ALA B O 1
ATOM 694 N N . LYS B 1 14 ? 9.420 20.488 29.867 1.00 98.00 9 LYS B N 1
ATOM 695 C CA . LYS B 1 14 ? 8.903 20.040 31.158 1.00 101.71 9 LYS B CA 1
ATOM 696 C C . LYS B 1 14 ? 10.063 19.956 32.136 1.00 98.32 9 LYS B C 1
ATOM 697 O O . LYS B 1 14 ? 11.091 19.353 31.839 1.00 98.81 9 LYS B O 1
ATOM 703 N N . ILE B 1 15 ? 9.903 20.570 33.300 1.00 94.58 10 ILE B N 1
ATOM 704 C CA . ILE B 1 15 ? 10.965 20.585 34.294 1.00 92.66 10 ILE B CA 1
ATOM 705 C C . ILE B 1 15 ? 10.501 19.961 35.600 1.00 113.02 10 ILE B C 1
ATOM 706 O O . ILE B 1 15 ? 9.326 20.070 35.950 1.00 119.49 10 ILE B O 1
ATOM 711 N N . GLU B 1 16 ? 11.422 19.312 36.316 1.00 123.27 11 GLU B N 1
ATOM 712 C CA . GLU B 1 16 ? 11.129 18.722 37.626 1.00 131.16 11 GLU B CA 1
ATOM 713 C C . GLU B 1 16 ? 12.272 18.987 38.632 1.00 132.25 11 GLU B C 1
ATOM 714 O O . GLU B 1 16 ? 13.425 18.638 38.373 1.00 130.39 11 GLU B O 1
ATOM 728 N N . GLU B 1 18 ? 13.555 18.366 42.695 1.00 150.31 13 GLU B N 1
ATOM 729 C CA . GLU B 1 18 ? 13.360 17.615 43.945 1.00 139.78 13 GLU B CA 1
ATOM 730 C C . GLU B 1 18 ? 14.051 18.341 45.093 1.00 128.57 13 GLU B C 1
ATOM 731 O O . GLU B 1 18 ? 15.167 18.841 44.947 1.00 126.14 13 GLU B O 1
ATOM 737 N N . PHE B 1 19 ? 13.390 18.398 46.240 1.00 124.77 14 PHE B N 1
ATOM 738 C CA . PHE B 1 19 ? 13.850 19.285 47.295 1.00 135.96 14 PHE B CA 1
ATOM 739 C C . PHE B 1 19 ? 14.095 18.612 48.627 1.00 145.57 14 PHE B C 1
ATOM 740 O O . PHE B 1 19 ? 13.580 17.521 48.883 1.00 146.82 14 PHE B O 1
ATOM 748 N N . PRO B 1 20 ? 14.880 19.281 49.488 1.00 153.85 15 PRO B N 1
ATOM 749 C CA . PRO B 1 20 ? 15.044 18.854 50.878 1.00 157.59 15 PRO B CA 1
ATOM 750 C C . PRO B 1 20 ? 13.691 18.406 51.477 1.00 152.77 15 PRO B C 1
ATOM 751 O O . PRO B 1 20 ? 13.378 17.222 51.366 1.00 150.56 15 PRO B O 1
ATOM 755 N N . SER B 1 21 ? 12.902 19.312 52.060 1.00 148.36 16 SER B N 1
ATOM 756 C CA . SER B 1 21 ? 11.641 18.940 52.725 1.00 141.52 16 SER B CA 1
ATOM 757 C C . SER B 1 21 ? 10.394 19.096 51.836 1.00 134.31 16 SER B C 1
ATOM 758 O O . SER B 1 21 ? 10.280 20.083 51.123 1.00 134.05 16 SER B O 1
ATOM 761 N N . GLU B 1 22 ? 9.453 18.148 51.903 1.00 130.76 17 GLU B N 1
ATOM 762 C CA . GLU B 1 22 ? 8.184 18.267 51.170 1.00 130.91 17 GLU B CA 1
ATOM 763 C C . GLU B 1 22 ? 7.451 19.518 51.617 1.00 131.07 17 GLU B C 1
ATOM 764 O O . GLU B 1 22 ? 6.330 19.792 51.182 1.00 124.54 17 GLU B O 1
ATOM 770 N N . ASP B 1 23 ? 8.101 20.259 52.507 1.00 142.11 18 ASP B N 1
ATOM 771 C CA . ASP B 1 23 ? 7.543 21.469 53.090 1.00 152.91 18 ASP B CA 1
ATOM 772 C C . ASP B 1 23 ? 8.530 22.655 52.930 1.00 132.82 18 ASP B C 1
ATOM 773 O O . ASP B 1 23 ? 8.198 23.803 53.240 1.00 128.03 18 ASP B O 1
ATOM 778 N N . VAL B 1 24 ? 9.737 22.368 52.434 1.00 137.41 19 VAL B N 1
ATOM 779 C CA . VAL B 1 24 ? 10.697 23.409 52.031 1.00 139.34 19 VAL B CA 1
ATOM 780 C C . VAL B 1 24 ? 10.450 23.776 50.570 1.00 135.81 19 VAL B C 1
ATOM 781 O O . VAL B 1 24 ? 10.713 24.898 50.137 1.00 131.71 19 VAL B O 1
ATOM 785 N N . ALA B 1 25 ? 9.939 22.807 49.818 1.00 133.36 20 ALA B N 1
ATOM 786 C CA . ALA B 1 25 ? 9.500 23.026 48.448 1.00 123.62 20 ALA B CA 1
ATOM 787 C C . ALA B 1 25 ? 8.155 23.751 48.424 1.00 119.57 20 ALA B C 1
ATOM 788 O O . ALA B 1 25 ? 7.857 24.497 47.487 1.00 118.76 20 ALA B O 1
ATOM 790 N N . LYS B 1 26 ? 7.344 23.528 49.456 1.00 117.63 21 LYS B N 1
ATOM 791 C CA . LYS B 1 26 ? 6.047 24.189 49.556 1.00 112.94 21 LYS B CA 1
ATOM 792 C C . LYS B 1 26 ? 6.242 25.697 49.680 1.00 97.74 21 LYS B C 1
ATOM 793 O O . LYS B 1 26 ? 5.396 26.471 49.246 1.00 98.43 21 LYS B O 1
ATOM 799 N N . VAL B 1 27 ? 7.366 26.111 50.258 1.00 85.40 22 VAL B N 1
ATOM 800 C CA . VAL B 1 27 ? 7.671 27.532 50.386 1.00 81.89 22 VAL B CA 1
ATOM 801 C C . VAL B 1 27 ? 8.030 28.155 49.049 1.00 95.95 22 VAL B C 1
ATOM 802 O O . VAL B 1 27 ? 7.573 29.256 48.725 1.00 105.23 22 VAL B O 1
ATOM 806 N N . VAL B 1 28 ? 8.864 27.450 48.286 1.00 91.20 23 VAL B N 1
ATOM 807 C CA . VAL B 1 28 ? 9.287 27.922 46.974 1.00 81.09 23 VAL B CA 1
ATOM 808 C C . VAL B 1 28 ? 8.104 28.058 46.031 1.00 79.78 23 VAL B C 1
ATOM 809 O O . VAL B 1 28 ? 7.885 29.131 45.463 1.00 88.06 23 VAL B O 1
ATOM 813 N N . TYR B 1 29 ? 7.346 26.975 45.868 1.00 71.32 24 TYR B N 1
ATOM 814 C CA . TYR B 1 29 ? 6.122 27.037 45.089 1.00 72.95 24 TYR B CA 1
ATOM 815 C C . TYR B 1 29 ? 5.452 28.369 45.380 1.00 72.45 24 TYR B C 1
ATOM 816 O O . TYR B 1 29 ? 5.322 29.218 44.497 1.00 73.75 24 TYR B O 1
ATOM 825 N N . GLU B 1 30 ? 5.074 28.556 46.642 1.00 65.55 25 GLU B N 1
ATOM 826 C CA . GLU B 1 30 ? 4.321 29.730 47.076 1.00 74.46 25 GLU B CA 1
ATOM 827 C C . GLU B 1 30 ? 4.963 31.074 46.694 1.00 73.00 25 GLU B C 1
ATOM 828 O O . GLU B 1 30 ? 4.272 32.035 46.354 1.00 75.37 25 GLU B O 1
ATOM 834 N N . ALA B 1 31 ? 6.282 31.154 46.761 1.00 60.62 26 ALA B N 1
ATOM 835 C CA . ALA B 1 31 ? 6.939 32.393 46.402 1.00 68.22 26 ALA B CA 1
ATOM 836 C C . ALA B 1 31 ? 6.809 32.593 44.912 1.00 76.38 26 ALA B C 1
ATOM 837 O O . ALA B 1 31 ? 6.279 33.608 44.451 1.00 82.80 26 ALA B O 1
ATOM 839 N N . VAL B 1 32 ? 7.298 31.608 44.162 1.00 82.29 27 VAL B N 1
ATOM 840 C CA . VAL B 1 32 ? 7.319 31.681 42.704 1.00 83.07 27 VAL B CA 1
ATOM 841 C C . VAL B 1 32 ? 5.903 31.848 42.173 1.00 80.66 27 VAL B C 1
ATOM 842 O O . VAL B 1 32 ? 5.602 32.788 41.442 1.00 85.82 27 VAL B O 1
ATOM 846 N N . LEU B 1 33 ? 5.040 30.919 42.555 1.00 72.57 28 LEU B N 1
ATOM 847 C CA . LEU B 1 33 ? 3.644 30.992 42.190 1.00 67.20 28 LEU B CA 1
ATOM 848 C C . LEU B 1 33 ? 3.162 32.419 42.382 1.00 68.94 28 LEU B C 1
ATOM 849 O O . LEU B 1 33 ? 2.557 32.996 41.482 1.00 75.80 28 LEU B O 1
ATOM 854 N N . TYR B 1 34 ? 3.449 32.997 43.544 1.00 73.67 29 TYR B N 1
ATOM 855 C CA . TYR B 1 34 ? 3.098 34.387 43.792 1.00 82.27 29 TYR B CA 1
ATOM 856 C C . TYR B 1 34 ? 3.677 35.249 42.690 1.00 93.35 29 TYR B C 1
ATOM 857 O O . TYR B 1 34 ? 2.968 36.035 42.066 1.00 95.00 29 TYR B O 1
ATOM 866 N N . GLU B 1 35 ? 4.970 35.088 42.441 1.00 101.83 30 GLU B N 1
ATOM 867 C CA . GLU B 1 35 ? 5.638 35.888 41.424 1.00 118.20 30 GLU B CA 1
ATOM 868 C C . GLU B 1 35 ? 5.128 35.579 40.013 1.00 108.98 30 GLU B C 1
ATOM 869 O O . GLU B 1 35 ? 5.062 36.461 39.158 1.00 110.12 30 GLU B O 1
ATOM 875 N N . HIS B 1 36 ? 4.766 34.329 39.770 1.00 96.07 31 HIS B N 1
ATOM 876 C CA . HIS B 1 36 ? 4.218 33.967 38.480 1.00 99.37 31 HIS B CA 1
ATOM 877 C C . HIS B 1 36 ? 2.815 34.538 38.333 1.00 100.46 31 HIS B C 1
ATOM 878 O O . HIS B 1 36 ? 2.281 34.634 37.226 1.00 108.84 31 HIS B O 1
ATOM 885 N N . LEU B 1 37 ? 2.229 34.940 39.453 1.00 94.45 32 LEU B N 1
ATOM 886 C CA . LEU B 1 37 ? 0.832 35.364 39.466 1.00 95.73 32 LEU B CA 1
ATOM 887 C C . LEU B 1 37 ? 0.630 36.812 39.886 1.00 104.33 32 LEU B C 1
ATOM 888 O O . LEU B 1 37 ? -0.469 37.347 39.779 1.00 96.68 32 LEU B O 1
ATOM 893 N N . SER B 1 38 ? 1.687 37.442 40.382 1.00 122.04 33 SER B N 1
ATOM 894 C CA . SER B 1 38 ? 1.663 38.885 40.548 1.00 137.37 33 SER B CA 1
ATOM 895 C C . SER B 1 38 ? 2.120 39.478 39.218 1.00 164.86 33 SER B C 1
ATOM 896 O O . SER B 1 38 ? 2.670 40.580 39.168 1.00 174.91 33 SER B O 1
ATOM 899 N N . VAL B 1 39 ? 1.882 38.722 38.143 1.00 174.61 34 VAL B N 1
ATOM 900 C CA . VAL B 1 39 ? 2.182 39.160 36.780 1.00 180.58 34 VAL B CA 1
ATOM 901 C C . VAL B 1 39 ? 1.175 38.645 35.735 1.00 187.49 34 VAL B C 1
ATOM 902 O O . VAL B 1 39 ? 1.549 37.877 34.851 1.00 191.92 34 VAL B O 1
ATOM 906 N N . PRO B 1 40 ? -0.106 39.064 35.826 1.00 188.07 35 PRO B N 1
ATOM 907 C CA . PRO B 1 40 ? -1.033 38.704 34.744 1.00 192.71 35 PRO B CA 1
ATOM 908 C C . PRO B 1 40 ? -0.504 39.230 33.410 1.00 202.66 35 PRO B C 1
ATOM 909 O O . PRO B 1 40 ? 0.418 40.048 33.425 1.00 202.35 35 PRO B O 1
ATOM 913 N N . TYR B 1 41 ? -1.067 38.778 32.291 1.00 210.46 36 TYR B N 1
ATOM 914 C CA . TYR B 1 41 ? -0.471 39.033 30.979 1.00 215.78 36 TYR B CA 1
ATOM 915 C C . TYR B 1 41 ? 0.807 38.201 30.833 1.00 213.47 36 TYR B C 1
ATOM 916 O O . TYR B 1 41 ? 1.667 38.526 30.010 1.00 210.94 36 TYR B O 1
ATOM 925 N N . ARG B 1 42 ? 0.939 37.138 31.632 1.00 212.22 37 ARG B N 1
ATOM 926 C CA . ARG B 1 42 ? 2.174 36.338 31.632 1.00 205.34 37 ARG B CA 1
ATOM 927 C C . ARG B 1 42 ? 2.354 35.442 30.411 1.00 203.10 37 ARG B C 1
ATOM 928 O O . ARG B 1 42 ? 1.572 34.519 30.168 1.00 203.90 37 ARG B O 1
ATOM 936 N N . ARG B 1 43 ? 3.407 35.739 29.655 1.00 197.90 38 ARG B N 1
ATOM 937 C CA . ARG B 1 43 ? 3.750 35.014 28.442 1.00 188.74 38 ARG B CA 1
ATOM 938 C C . ARG B 1 43 ? 4.932 34.095 28.759 1.00 172.09 38 ARG B C 1
ATOM 939 O O . ARG B 1 43 ? 5.748 34.405 29.631 1.00 162.77 38 ARG B O 1
ATOM 947 N N . SER B 1 44 ? 4.988 32.940 28.102 1.00 166.41 39 SER B N 1
ATOM 948 C CA . SER B 1 44 ? 3.934 32.503 27.197 1.00 165.37 39 SER B CA 1
ATOM 949 C C . SER B 1 44 ? 2.922 31.595 27.903 1.00 169.00 39 SER B C 1
ATOM 950 O O . SER B 1 44 ? 1.840 32.045 28.283 1.00 175.34 39 SER B O 1
ATOM 953 N N . GLU B 1 45 ? 3.270 30.322 28.077 1.00 165.97 40 GLU B N 1
ATOM 954 C CA . GLU B 1 45 ? 2.392 29.368 28.757 1.00 169.05 40 GLU B CA 1
ATOM 955 C C . GLU B 1 45 ? 3.121 28.674 29.896 1.00 163.19 40 GLU B C 1
ATOM 956 O O . GLU B 1 45 ? 4.169 28.077 29.690 1.00 168.17 40 GLU B O 1
ATOM 962 N N . ILE B 1 46 ? 2.553 28.733 31.094 1.00 154.51 41 ILE B N 1
ATOM 963 C CA . ILE B 1 46 ? 3.208 28.177 32.275 1.00 141.60 41 ILE B CA 1
ATOM 964 C C . ILE B 1 46 ? 2.237 27.388 33.153 1.00 136.38 41 ILE B C 1
ATOM 965 O O . ILE B 1 46 ? 1.243 27.929 33.639 1.00 142.21 41 ILE B O 1
ATOM 970 N N . ASP B 1 47 ? 2.516 26.103 33.344 1.00 121.30 42 ASP B N 1
ATOM 971 C CA . ASP B 1 47 ? 1.725 25.299 34.262 1.00 111.68 42 ASP B CA 1
ATOM 972 C C . ASP B 1 47 ? 2.563 24.969 35.482 1.00 110.67 42 ASP B C 1
ATOM 973 O O . ASP B 1 47 ? 3.399 24.074 35.444 1.00 104.40 42 ASP B O 1
ATOM 978 N N . PHE B 1 48 ? 2.325 25.704 36.565 1.00 114.89 43 PHE B N 1
ATOM 979 C CA . PHE B 1 48 ? 3.090 25.568 37.803 1.00 105.03 43 PHE B CA 1
ATOM 980 C C . PHE B 1 48 ? 2.330 24.670 38.779 1.00 98.51 43 PHE B C 1
ATOM 981 O O . PHE B 1 48 ? 1.246 25.031 39.249 1.00 99.19 43 PHE B O 1
ATOM 989 N N . LYS B 1 49 ? 2.893 23.501 39.075 1.00 93.15 44 LYS B N 1
ATOM 990 C CA . LYS B 1 49 ? 2.264 22.568 40.007 1.00 95.02 44 LYS B CA 1
ATOM 991 C C . LYS B 1 49 ? 3.234 21.919 40.996 1.00 86.92 44 LYS B C 1
ATOM 992 O O . LYS B 1 49 ? 4.010 21.051 40.635 1.00 71.42 44 LYS B O 1
ATOM 998 N N . LEU B 1 50 ? 3.167 22.342 42.255 1.00 101.95 45 LEU B N 1
ATOM 999 C CA . LEU B 1 50 ? 3.858 21.637 43.334 1.00 112.80 45 LEU B CA 1
ATOM 1000 C C . LEU B 1 50 ? 3.109 20.392 43.760 1.00 120.94 45 LEU B C 1
ATOM 1001 O O . LEU B 1 50 ? 1.959 20.458 44.214 1.00 125.73 45 LEU B O 1
ATOM 1006 N N . GLU B 1 51 ? 3.786 19.260 43.633 1.00 119.84 46 GLU B N 1
ATOM 1007 C CA . GLU B 1 51 ? 3.232 17.987 44.030 1.00 117.55 46 GLU B CA 1
ATOM 1008 C C . GLU B 1 51 ? 4.364 17.154 44.627 1.00 105.83 46 GLU B C 1
ATOM 1009 O O . GLU B 1 51 ? 5.149 16.538 43.913 1.00 98.50 46 GLU B O 1
ATOM 1015 N N . GLY B 1 52 ? 4.459 17.186 45.951 1.00 107.90 47 GLY B N 1
ATOM 1016 C CA . GLY B 1 52 ? 5.410 16.372 46.684 1.00 108.58 47 GLY B CA 1
ATOM 1017 C C . GLY B 1 52 ? 6.646 17.112 47.145 1.00 111.03 47 GLY B C 1
ATOM 1018 O O . GLY B 1 52 ? 6.569 18.187 47.740 1.00 117.06 47 GLY B O 1
ATOM 1019 N N . LYS B 1 53 ? 7.797 16.504 46.896 1.00 109.46 48 LYS B N 1
ATOM 1020 C CA . LYS B 1 53 ? 9.081 17.142 47.133 1.00 109.12 48 LYS B CA 1
ATOM 1021 C C . LYS B 1 53 ? 9.548 17.678 45.792 1.00 109.56 48 LYS B C 1
ATOM 1022 O O . LYS B 1 53 ? 10.471 18.498 45.727 1.00 100.92 48 LYS B O 1
ATOM 1028 N N . LYS B 1 54 ? 8.888 17.188 44.732 1.00 119.86 49 LYS B N 1
ATOM 1029 C CA . LYS B 1 54 ? 9.139 17.576 43.337 1.00 121.85 49 LYS B CA 1
ATOM 1030 C C . LYS B 1 54 ? 8.287 18.797 42.960 1.00 130.68 49 LYS B C 1
ATOM 1031 O O . LYS B 1 54 ? 7.152 18.931 43.433 1.00 135.46 49 LYS B O 1
ATOM 1037 N N . ILE B 1 55 ? 8.843 19.684 42.127 1.00 127.47 50 ILE B N 1
ATOM 1038 C CA . ILE B 1 55 ? 8.063 20.727 41.454 1.00 114.72 50 ILE B CA 1
ATOM 1039 C C . ILE B 1 55 ? 8.096 20.463 39.963 1.00 104.23 50 ILE B C 1
ATOM 1040 O O 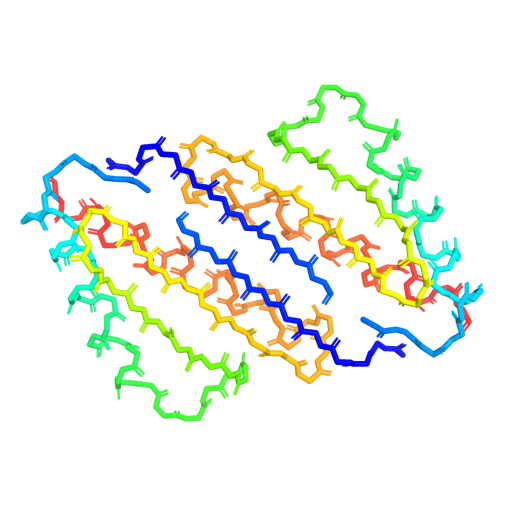. ILE B 1 55 ? 9.147 20.144 39.415 1.00 100.65 50 ILE B O 1
ATOM 1045 N N . ILE B 1 56 ? 6.958 20.628 39.301 1.00 101.34 51 ILE B N 1
ATOM 1046 C CA . ILE B 1 56 ? 6.883 20.398 37.861 1.00 96.40 51 ILE B CA 1
ATOM 1047 C C . ILE B 1 56 ? 6.457 21.662 37.102 1.00 89.66 51 ILE B C 1
ATOM 1048 O O . ILE B 1 56 ? 5.283 22.047 37.116 1.00 84.45 51 ILE B O 1
ATOM 1053 N N . LEU B 1 57 ? 7.425 22.311 36.459 1.00 89.74 52 LEU B N 1
ATOM 1054 C CA . LEU B 1 57 ? 7.158 23.505 35.665 1.00 95.03 52 LEU B CA 1
ATOM 1055 C C . LEU B 1 57 ? 6.971 23.165 34.188 1.00 110.82 52 LEU B C 1
ATOM 1056 O O . LEU B 1 57 ? 7.942 22.916 33.470 1.00 116.49 52 LEU B O 1
ATOM 1061 N N . ASP B 1 58 ? 5.715 23.148 33.749 1.00 118.35 53 ASP B N 1
ATOM 1062 C CA . ASP B 1 58 ? 5.375 22.911 32.349 1.00 118.26 53 ASP B CA 1
ATOM 1063 C C . ASP B 1 58 ? 5.445 24.246 31.593 1.00 115.32 53 ASP B C 1
ATOM 1064 O O . ASP B 1 58 ? 4.961 25.268 32.088 1.00 118.66 53 ASP B O 1
ATOM 1069 N N . ILE B 1 59 ? 6.053 24.234 30.407 1.00 109.30 54 ILE B N 1
ATOM 1070 C CA . ILE B 1 59 ? 6.248 25.444 29.610 1.00 99.45 54 ILE B CA 1
ATOM 1071 C C . ILE B 1 59 ? 5.971 25.175 28.142 1.00 108.70 54 ILE B C 1
ATOM 1072 O O . ILE B 1 59 ? 6.689 24.403 27.512 1.00 122.42 54 ILE B O 1
ATOM 1077 N N . LYS B 1 60 ? 4.942 25.814 27.592 1.00 107.19 55 LYS B N 1
ATOM 1078 C CA . LYS B 1 60 ? 4.656 25.716 26.161 1.00 102.19 55 LYS B CA 1
ATOM 1079 C C . LYS B 1 60 ? 4.850 27.101 25.562 1.00 96.11 55 LYS B C 1
ATOM 1080 O O . LYS B 1 60 ? 4.308 28.080 26.073 1.00 99.68 55 LYS B O 1
ATOM 1086 N N . ALA B 1 61 ? 5.635 27.183 24.492 1.00 89.83 56 ALA B N 1
ATOM 1087 C CA . ALA B 1 61 ? 5.998 28.471 23.917 1.00 87.79 56 ALA B CA 1
ATOM 1088 C C . ALA B 1 61 ? 5.860 28.503 22.408 1.00 94.59 56 ALA B C 1
ATOM 1089 O O . ALA B 1 61 ? 5.764 27.468 21.748 1.00 87.41 56 ALA B O 1
ATOM 1091 N N . THR B 1 62 ? 5.859 29.715 21.869 1.00 116.17 57 THR B N 1
ATOM 1092 C CA . THR B 1 62 ? 5.737 29.930 20.431 1.00 128.92 57 THR B CA 1
ATOM 1093 C C . THR B 1 62 ? 7.028 29.563 19.697 1.00 130.97 57 THR B C 1
ATOM 1094 O O . THR B 1 62 ? 6.985 29.020 18.592 1.00 137.27 57 THR B O 1
ATOM 1098 N N . ASP B 1 63 ? 8.175 29.867 20.300 1.00 125.70 58 ASP B N 1
ATOM 1099 C CA . ASP B 1 63 ? 9.449 29.420 19.736 1.00 117.86 58 ASP B CA 1
ATOM 1100 C C . ASP B 1 63 ? 10.579 29.280 20.759 1.00 100.14 58 ASP B C 1
ATOM 1101 O O . ASP B 1 63 ? 10.446 29.646 21.922 1.00 100.28 58 ASP B O 1
ATOM 1106 N N . SER B 1 64 ? 11.689 28.725 20.298 1.00 86.56 59 SER B N 1
ATOM 1107 C CA . SER B 1 64 ? 12.838 28.476 21.134 1.00 78.08 59 SER B CA 1
ATOM 1108 C C . SER B 1 64 ? 13.041 29.66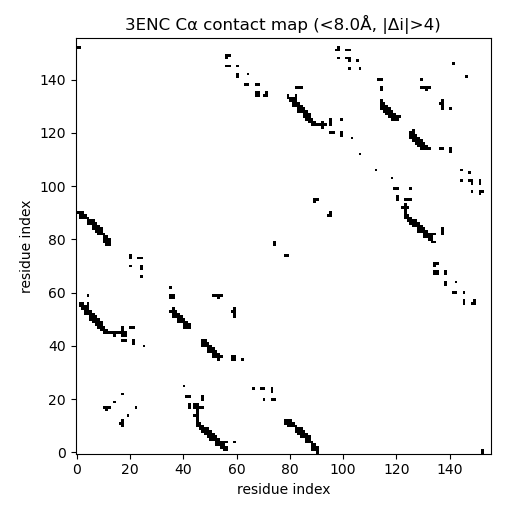4 22.039 1.00 73.46 59 SER B C 1
ATOM 1109 O O . SER B 1 64 ? 13.223 29.523 23.254 1.00 68.43 59 SER B O 1
ATOM 1112 N N . SER B 1 65 ? 13.010 30.843 21.429 1.00 78.62 60 SER B N 1
ATOM 1113 C CA . SER B 1 65 ? 13.246 32.103 22.132 1.00 98.08 60 SER B CA 1
ATOM 1114 C C . SER B 1 65 ? 12.194 32.349 23.196 1.00 95.27 60 SER B C 1
ATOM 1115 O O . SER B 1 65 ? 12.515 32.695 24.334 1.00 87.93 60 SER B O 1
ATOM 1118 N N . ALA B 1 66 ? 10.934 32.200 22.800 1.00 95.61 61 ALA B N 1
ATOM 1119 C CA . ALA B 1 66 ? 9.831 32.292 23.736 1.00 97.91 61 ALA B CA 1
ATOM 1120 C C . ALA B 1 66 ? 10.143 31.350 24.877 1.00 92.04 61 ALA B C 1
ATOM 1121 O O . ALA B 1 66 ? 10.211 31.754 26.036 1.00 87.21 61 ALA B O 1
ATOM 1123 N N . LEU B 1 67 ? 10.357 30.088 24.523 1.00 90.70 62 LEU B N 1
ATOM 1124 C CA . LEU B 1 67 ? 10.725 29.066 25.485 1.00 90.63 62 LEU B CA 1
ATOM 1125 C C . LEU B 1 67 ? 11.875 29.547 26.374 1.00 86.47 62 LEU B C 1
ATOM 1126 O O . LEU B 1 67 ? 11.875 29.306 27.575 1.00 82.70 62 LEU B O 1
ATOM 1131 N N . ARG B 1 68 ? 12.839 30.240 25.773 1.00 83.83 63 ARG B N 1
ATOM 1132 C CA . ARG B 1 68 ? 14.089 30.575 26.445 1.00 81.70 63 ARG B CA 1
ATOM 1133 C C . ARG B 1 68 ? 13.954 31.561 27.609 1.00 96.95 63 ARG B C 1
ATOM 1134 O O . ARG B 1 68 ? 14.422 31.299 28.722 1.00 103.37 63 ARG B O 1
ATOM 1142 N N . GLY B 1 69 ? 13.324 32.700 27.351 1.00 103.06 64 GLY B N 1
ATOM 1143 C CA . GLY B 1 69 ? 13.247 33.762 28.340 1.00 108.43 64 GLY B CA 1
ATOM 1144 C C . GLY B 1 69 ? 12.163 33.537 29.374 1.00 118.77 64 GLY B C 1
ATOM 1145 O O . GLY B 1 69 ? 12.168 34.164 30.441 1.00 116.35 64 GLY B O 1
ATOM 1146 N N . THR B 1 70 ? 11.224 32.649 29.044 1.00 129.48 65 THR B N 1
ATOM 1147 C CA . THR B 1 70 ? 10.165 32.242 29.969 1.00 130.81 65 THR B CA 1
ATOM 1148 C C . THR B 1 70 ? 10.699 31.135 30.884 1.00 128.19 65 THR B C 1
ATOM 1149 O O . THR B 1 70 ? 9.942 30.454 31.569 1.00 134.71 65 THR B O 1
ATOM 1153 N N . VAL B 1 71 ? 12.016 30.962 30.872 1.00 119.96 66 VAL B N 1
ATOM 1154 C CA . VAL B 1 71 ? 12.697 30.137 31.852 1.00 114.70 66 VAL B CA 1
ATOM 1155 C C . VAL B 1 71 ? 13.558 31.021 32.746 1.00 121.50 66 VAL B C 1
ATOM 1156 O O . VAL B 1 71 ? 13.385 31.041 33.959 1.00 125.67 66 VAL B O 1
ATOM 1160 N N . ASN B 1 72 ? 14.471 31.770 32.139 1.00 123.15 67 ASN B N 1
ATOM 1161 C CA . ASN B 1 72 ? 15.346 32.654 32.897 1.00 121.51 67 ASN B CA 1
ATOM 1162 C C . ASN B 1 72 ? 14.612 33.373 34.009 1.00 121.96 67 ASN B C 1
ATOM 1163 O O . ASN B 1 72 ? 14.864 33.121 35.184 1.00 120.53 67 ASN B O 1
ATOM 1168 N N . SER B 1 73 ? 13.688 34.254 33.650 1.00 124.04 68 SER B N 1
ATOM 1169 C CA . SER B 1 73 ? 13.012 35.031 34.677 1.00 122.07 68 SER B CA 1
ATOM 1170 C C . SER B 1 73 ? 12.321 34.107 35.683 1.00 114.98 68 SER B C 1
ATOM 1171 O O . SER B 1 73 ? 12.200 34.456 36.853 1.00 119.77 68 SER B O 1
ATOM 1174 N N . TYR B 1 74 ? 11.903 32.921 35.237 1.00 102.62 69 TYR B N 1
ATOM 1175 C CA . TYR B 1 74 ? 11.228 31.968 36.129 1.00 96.13 69 TYR B CA 1
ATOM 1176 C C . TYR B 1 74 ? 12.198 31.052 36.905 1.00 89.11 69 TYR B C 1
ATOM 1177 O O . TYR B 1 74 ? 11.964 30.737 38.072 1.00 93.72 69 TYR B O 1
ATOM 1186 N N . LEU B 1 75 ? 13.293 30.637 36.283 1.00 80.40 70 LEU B N 1
ATOM 1187 C CA . LEU B 1 75 ? 14.341 29.949 37.037 1.00 83.88 70 LEU B CA 1
ATOM 1188 C C . LEU B 1 75 ? 15.007 30.903 38.040 1.00 90.79 70 LEU B C 1
ATOM 1189 O O . LEU B 1 75 ? 15.370 30.510 39.152 1.00 87.95 70 LEU B O 1
ATOM 1194 N N . ARG B 1 76 ? 15.157 32.160 37.636 1.00 94.41 71 ARG B N 1
ATOM 1195 C CA . ARG B 1 76 ? 15.763 33.164 38.495 1.00 95.39 71 ARG B CA 1
ATOM 1196 C C . ARG B 1 76 ? 14.785 33.634 39.567 1.00 93.26 71 ARG B C 1
ATOM 1197 O O . ARG B 1 76 ? 15.174 34.340 40.496 1.00 95.24 71 ARG B O 1
ATOM 1205 N N . TRP B 1 77 ? 13.517 33.242 39.446 1.00 90.10 72 TRP B N 1
ATOM 1206 C CA . TRP B 1 77 ? 12.563 33.461 40.536 1.00 94.19 72 TRP B CA 1
ATOM 1207 C C . TRP B 1 77 ? 12.682 32.316 41.524 1.00 99.36 72 TRP B C 1
ATOM 1208 O O . TRP B 1 77 ? 12.677 32.524 42.736 1.00 97.13 72 TRP B O 1
ATOM 1219 N N . ILE B 1 78 ? 12.779 31.099 41.000 1.00 107.02 73 ILE B N 1
ATOM 1220 C CA . ILE B 1 78 ? 12.943 29.937 41.856 1.00 111.06 73 ILE B CA 1
ATOM 1221 C C . ILE B 1 78 ? 14.181 30.137 42.708 1.00 118.58 73 ILE B C 1
ATOM 1222 O O . ILE B 1 78 ? 14.118 30.082 43.937 1.00 120.53 73 ILE B O 1
ATOM 1227 N N . LYS B 1 79 ? 15.300 30.394 42.039 1.00 124.34 74 LYS B N 1
ATOM 1228 C CA . LYS B 1 79 ? 16.590 30.582 42.698 1.00 126.33 74 LYS B CA 1
ATOM 1229 C C . LYS B 1 79 ? 16.563 31.777 43.661 1.00 125.50 74 LYS B C 1
ATOM 1230 O O . LYS B 1 79 ? 17.484 31.971 44.463 1.00 123.40 74 LYS B O 1
ATOM 1236 N N . ALA B 1 80 ? 15.491 32.566 43.580 1.00 118.02 75 ALA B N 1
ATOM 1237 C CA . ALA B 1 80 ? 15.297 33.711 44.461 1.00 101.68 75 ALA B CA 1
ATOM 1238 C C . ALA B 1 80 ? 14.612 33.234 45.717 1.00 93.92 75 ALA B C 1
ATOM 1239 O O . ALA B 1 80 ? 15.043 33.532 46.825 1.00 98.83 75 ALA B O 1
ATOM 1241 N N . ALA B 1 81 ? 13.523 32.503 45.526 1.00 91.02 76 ALA B N 1
ATOM 1242 C CA . ALA B 1 81 ? 12.835 31.841 46.617 1.00 89.52 76 ALA B CA 1
ATOM 1243 C C . ALA B 1 81 ? 13.832 31.050 47.474 1.00 104.13 76 ALA B C 1
ATOM 1244 O O . ALA B 1 81 ? 13.806 31.138 48.703 1.00 114.92 76 ALA B O 1
ATOM 1246 N N . ILE B 1 82 ? 14.710 30.290 46.819 1.00 107.25 77 ILE B N 1
ATOM 1247 C CA . ILE B 1 82 ? 15.745 29.503 47.496 1.00 108.81 77 ILE B CA 1
ATOM 1248 C C . ILE B 1 82 ? 16.545 30.319 48.537 1.00 110.73 77 ILE B C 1
ATOM 1249 O O . ILE B 1 82 ? 16.840 29.826 49.633 1.00 113.18 77 ILE B O 1
ATOM 1254 N N . ASP B 1 83 ? 16.859 31.572 48.211 1.00 109.03 78 ASP B N 1
ATOM 1255 C CA . ASP B 1 83 ? 17.744 32.382 49.056 1.00 111.93 78 ASP B CA 1
ATOM 1256 C C . ASP B 1 83 ? 17.059 33.149 50.215 1.00 98.59 78 ASP B C 1
ATOM 1257 O O . ASP B 1 83 ? 17.711 33.896 50.947 1.00 99.47 78 ASP B O 1
ATOM 1262 N N . VAL B 1 84 ? 15.755 32.940 50.387 1.00 95.01 79 VAL B N 1
ATOM 1263 C CA . VAL B 1 84 ? 15.034 33.423 51.563 1.00 86.58 79 VAL B CA 1
ATOM 1264 C C . VAL B 1 84 ? 14.617 32.234 52.441 1.00 101.80 79 VAL B C 1
ATOM 1265 O O . VAL B 1 84 ? 13.429 32.014 52.687 1.00 94.11 79 VAL B O 1
ATOM 1269 N N . ILE B 1 85 ? 15.598 31.466 52.909 1.00 120.10 80 ILE B N 1
ATOM 1270 C CA . ILE B 1 85 ? 15.324 30.255 53.681 1.00 132.77 80 ILE B CA 1
ATOM 1271 C C . ILE B 1 85 ? 16.365 30.002 54.779 1.00 141.68 80 ILE B C 1
ATOM 1272 O O . ILE B 1 85 ? 17.557 29.825 54.507 1.00 147.99 80 ILE B O 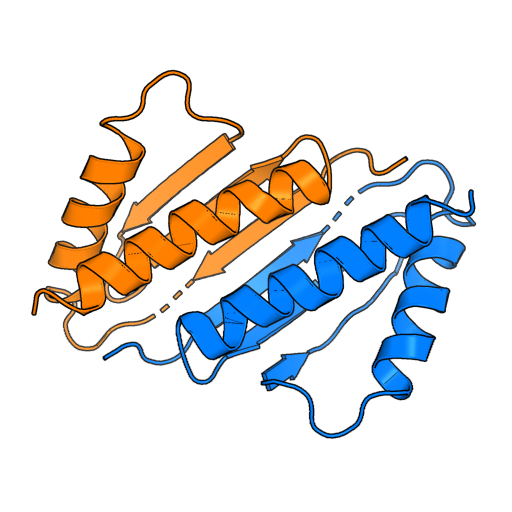1
#

Secondary structure (DSSP, 8-state):
----EEEEE---S-HHHHHHHHHHHTHHHHT--S-SSEE--EESSS-EEEEEEESSHHHHHHHHHHHHHHHHHHHT--/----EEEEE---S-TTTHHHHHHHHHHHHHS-SS--SEEEEEEETTEEEEEEEESSHHHHHHHHHHHHHHHHHHHT--

Foldseek 3Di:
DFAKDKDKDKADDAQVLLCQLQVVLVVVVVVDPPQLPAWDWDDDGRMTMIMGIHRGDVSPVVVCVVSVVSSVVRVVVD/DFAKDKDKDKAADAQVLVVQLLVQLVCVCPVDPVDDDDWDWDRDGRMTIIIDIHRGPVSSPVSCVVSVVSSVVSVVVD

Solvent-accessible surface area: 8580 Å² total

CATH classification: 3.30.310.50